Protein AF-A0AAD8RLU0-F1 (afdb_monomer)

Structure (mmCIF, N/CA/C/O backbone):
data_AF-A0AAD8RLU0-F1
#
_entry.id   AF-A0AAD8RLU0-F1
#
loop_
_atom_site.group_PDB
_atom_site.id
_atom_site.type_symbo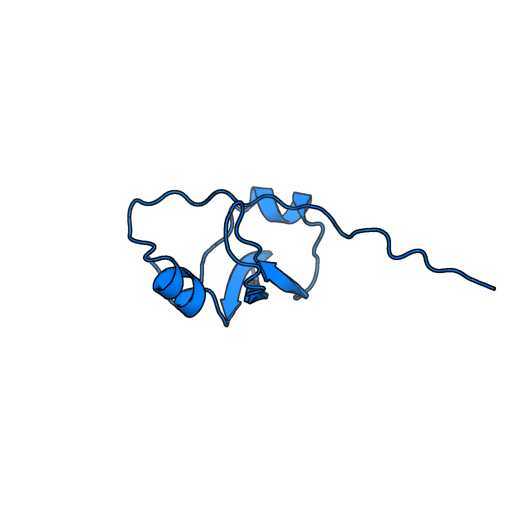l
_atom_site.label_atom_id
_atom_site.label_alt_id
_atom_site.label_comp_id
_atom_site.label_asym_id
_atom_site.label_entity_id
_atom_site.label_seq_id
_atom_site.pdbx_PDB_ins_code
_atom_site.Cartn_x
_atom_site.Cartn_y
_atom_site.Cartn_z
_atom_site.occupancy
_atom_site.B_iso_or_equiv
_atom_site.auth_seq_id
_atom_site.auth_comp_id
_atom_site.auth_asym_id
_atom_site.auth_atom_id
_atom_site.pdbx_PDB_model_num
ATOM 1 N N . MET A 1 1 ? -6.359 4.398 -12.096 1.00 68.31 1 MET A N 1
ATOM 2 C CA . MET A 1 1 ? -5.535 4.004 -10.932 1.00 68.31 1 MET A CA 1
ATOM 3 C C . MET A 1 1 ? -5.221 5.268 -10.158 1.00 68.31 1 MET A C 1
ATOM 5 O O . MET A 1 1 ? -4.823 6.238 -10.789 1.00 68.31 1 MET A O 1
ATOM 9 N N . ASN A 1 2 ? -5.481 5.299 -8.851 1.00 77.38 2 ASN A N 1
ATOM 10 C CA . ASN A 1 2 ? -5.060 6.426 -8.024 1.00 77.38 2 ASN A CA 1
ATOM 11 C C . ASN A 1 2 ? -3.556 6.267 -7.754 1.00 77.38 2 ASN A C 1
ATOM 13 O O . ASN A 1 2 ? -3.127 5.225 -7.261 1.00 77.38 2 ASN A O 1
ATOM 17 N N . TRP A 1 3 ? -2.762 7.255 -8.160 1.00 81.94 3 TRP A N 1
ATOM 18 C CA . TRP A 1 3 ? -1.308 7.226 -8.008 1.00 81.94 3 TRP A CA 1
ATOM 19 C C . TRP A 1 3 ? -0.833 7.922 -6.737 1.00 81.94 3 TRP A C 1
ATOM 21 O O . TRP A 1 3 ? 0.355 7.862 -6.454 1.00 81.94 3 TRP A O 1
ATOM 31 N N . ASP A 1 4 ? -1.705 8.616 -6.007 1.00 85.62 4 ASP A N 1
ATOM 32 C CA . ASP A 1 4 ? -1.383 9.216 -4.707 1.00 85.62 4 ASP A CA 1
ATOM 33 C C . ASP A 1 4 ? -1.354 8.162 -3.605 1.00 85.62 4 ASP A C 1
ATOM 35 O O . ASP A 1 4 ? -0.457 8.168 -2.772 1.00 85.62 4 ASP A O 1
ATOM 39 N N . ARG A 1 5 ? -2.305 7.223 -3.646 1.00 88.12 5 ARG A N 1
ATOM 40 C CA . ARG A 1 5 ? -2.484 6.191 -2.621 1.00 88.12 5 ARG A CA 1
ATOM 41 C C . ARG A 1 5 ? -3.012 4.886 -3.201 1.00 88.12 5 ARG A C 1
ATOM 43 O O . ARG A 1 5 ? -3.834 4.901 -4.121 1.00 88.12 5 ARG A O 1
ATOM 50 N N . LEU A 1 6 ? -2.599 3.761 -2.623 1.00 89.56 6 LEU A N 1
ATOM 51 C CA . LEU A 1 6 ? -3.134 2.439 -2.944 1.00 89.56 6 LEU A CA 1
ATOM 52 C C . LEU A 1 6 ? -4.116 1.996 -1.871 1.00 89.56 6 LEU A C 1
ATOM 54 O O . LEU A 1 6 ? -3.735 1.791 -0.722 1.00 89.56 6 LEU A O 1
ATOM 58 N N . ARG A 1 7 ? -5.369 1.775 -2.267 1.00 88.12 7 ARG A N 1
ATOM 59 C CA . ARG A 1 7 ? -6.367 1.139 -1.406 1.00 88.12 7 ARG A CA 1
ATOM 60 C C . ARG A 1 7 ? -5.981 -0.321 -1.173 1.00 88.12 7 ARG A C 1
ATOM 62 O O . ARG A 1 7 ? -5.865 -1.081 -2.134 1.00 88.12 7 ARG A O 1
ATOM 69 N N . LEU A 1 8 ? -5.822 -0.718 0.085 1.00 86.44 8 LEU A N 1
ATOM 70 C CA . LEU A 1 8 ? -5.607 -2.119 0.442 1.00 86.44 8 LEU A CA 1
ATOM 71 C C . LEU A 1 8 ? -6.949 -2.869 0.511 1.00 86.44 8 LEU A C 1
ATOM 73 O O . LEU A 1 8 ? -7.976 -2.267 0.832 1.00 86.44 8 LEU A O 1
ATOM 77 N N . PRO A 1 9 ? -6.994 -4.179 0.218 1.00 84.38 9 PRO A N 1
ATOM 78 C CA . PRO A 1 9 ? -8.222 -4.954 0.369 1.00 84.38 9 PRO A CA 1
ATOM 79 C C . PRO A 1 9 ? -8.771 -4.862 1.800 1.00 84.38 9 PRO A C 1
ATOM 81 O O . PRO A 1 9 ? -8.018 -5.004 2.758 1.00 84.38 9 PRO A O 1
ATOM 84 N N . GLN A 1 10 ? -10.086 -4.701 1.965 1.00 77.38 10 GLN A N 1
ATOM 85 C CA . GLN A 1 10 ? -10.715 -4.551 3.290 1.00 77.38 10 GLN A CA 1
ATOM 86 C C . GLN A 1 10 ? -10.440 -5.746 4.224 1.00 77.38 10 GLN A C 1
ATOM 88 O O . GLN A 1 10 ? -10.278 -5.585 5.429 1.00 77.38 10 GLN A O 1
ATOM 93 N N . ARG A 1 11 ? -10.299 -6.953 3.656 1.00 77.31 11 ARG A N 1
ATOM 94 C CA . ARG A 1 11 ? -9.932 -8.175 4.397 1.00 77.31 11 ARG A CA 1
ATOM 95 C C . ARG A 1 11 ? -8.502 -8.156 4.948 1.00 77.31 11 ARG A C 1
ATOM 97 O O . ARG A 1 11 ? -8.169 -9.013 5.756 1.00 77.31 11 ARG A O 1
ATOM 104 N N . PHE A 1 12 ? -7.668 -7.207 4.526 1.00 73.88 12 PHE A N 1
ATOM 105 C CA . PHE A 1 12 ? -6.298 -7.063 5.008 1.00 73.88 12 PHE A CA 1
ATOM 106 C C . PHE A 1 12 ? -6.248 -6.414 6.399 1.00 73.88 12 PHE A C 1
ATOM 108 O O . PHE A 1 12 ? -5.462 -6.846 7.232 1.00 73.88 12 PHE A O 1
ATOM 115 N N . ALA A 1 13 ? -7.139 -5.464 6.704 1.00 70.69 13 ALA A N 1
ATOM 116 C CA . ALA A 1 13 ? -7.189 -4.778 8.001 1.00 70.69 13 ALA A CA 1
ATOM 117 C C . ALA A 1 13 ? -7.216 -5.702 9.235 1.00 70.69 13 ALA A C 1
ATOM 119 O O . ALA A 1 13 ? -6.363 -5.533 10.112 1.00 70.69 13 ALA A O 1
ATOM 120 N N . PRO A 1 14 ? 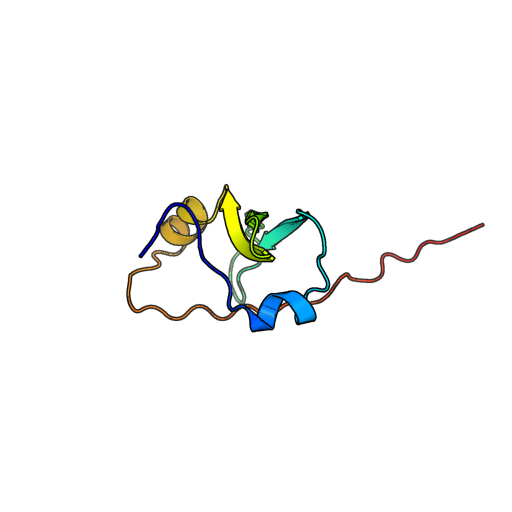-8.094 -6.722 9.311 1.00 69.44 14 PRO A N 1
ATOM 121 C CA . PRO A 1 14 ? -8.090 -7.642 10.447 1.00 69.44 14 PRO A CA 1
ATOM 122 C C . PRO A 1 14 ? -6.824 -8.513 10.526 1.00 69.44 14 PRO A C 1
ATOM 124 O O . PRO A 1 14 ? -6.471 -8.947 11.616 1.00 69.44 14 PRO A O 1
ATOM 127 N N . ILE A 1 15 ? -6.121 -8.749 9.409 1.00 70.00 15 ILE A N 1
ATOM 128 C CA . ILE A 1 15 ? -4.885 -9.556 9.373 1.00 70.00 15 ILE A CA 1
ATOM 129 C C . ILE A 1 15 ? -3.714 -8.784 9.988 1.00 70.00 15 ILE A C 1
ATOM 131 O O . ILE A 1 15 ? -2.899 -9.360 10.705 1.00 70.00 15 ILE A O 1
ATOM 135 N N . VAL A 1 16 ? -3.633 -7.479 9.721 1.00 67.31 16 VAL A N 1
ATOM 136 C CA . VAL A 1 16 ? -2.552 -6.629 10.242 1.00 67.31 16 VAL A CA 1
ATOM 137 C C . VAL A 1 16 ? -2.825 -6.212 11.701 1.00 67.31 16 VAL A C 1
ATOM 139 O O . VAL A 1 16 ? -1.900 -5.818 12.404 1.00 67.31 16 VAL A O 1
ATOM 142 N N . ASN A 1 17 ? -4.072 -6.338 12.191 1.00 67.94 17 ASN A N 1
ATOM 143 C CA . ASN A 1 17 ? -4.513 -5.924 13.536 1.00 67.94 17 ASN A CA 1
ATOM 144 C C . ASN A 1 17 ? -4.056 -4.497 13.902 1.00 67.94 17 ASN A C 1
ATOM 146 O O . ASN A 1 17 ? -3.623 -4.209 15.021 1.00 67.94 17 ASN A O 1
ATOM 150 N N . VAL A 1 18 ? -4.115 -3.598 12.923 1.00 65.19 18 VAL A N 1
ATOM 151 C CA . VAL A 1 18 ? -3.746 -2.194 13.088 1.00 65.19 18 VAL A CA 1
ATOM 152 C C . VAL A 1 18 ? -5.028 -1.402 13.307 1.00 65.19 18 VAL A C 1
ATOM 154 O O . VAL A 1 18 ? -5.920 -1.429 12.466 1.00 65.19 18 VAL A O 1
ATOM 157 N N . LYS A 1 19 ? -5.126 -0.735 14.461 1.00 60.81 19 LYS A N 1
ATOM 158 C CA . LYS A 1 19 ? -6.272 0.107 14.847 1.00 60.81 19 LYS A CA 1
ATOM 159 C C . LYS A 1 19 ? -5.988 1.612 14.729 1.00 60.81 19 LYS A C 1
ATOM 161 O O . LYS A 1 19 ? -6.886 2.408 14.958 1.00 60.81 19 LYS A O 1
ATOM 166 N N . GLU A 1 20 ? -4.754 1.984 14.394 1.00 64.12 20 GLU A N 1
ATOM 167 C CA . GLU A 1 20 ? -4.252 3.364 14.331 1.00 64.12 20 GLU A CA 1
ATOM 168 C C . GLU A 1 20 ? -3.214 3.482 13.204 1.00 64.12 20 GLU A C 1
ATOM 170 O O . GLU A 1 20 ? -2.584 2.471 12.885 1.00 64.12 20 GLU A O 1
ATOM 175 N N . PRO A 1 21 ? -2.991 4.669 12.612 1.00 64.25 21 PRO A N 1
ATOM 176 C CA . PRO A 1 21 ? -1.924 4.881 11.636 1.00 64.25 21 PRO A CA 1
ATOM 177 C C . PRO A 1 21 ? -0.573 4.349 12.127 1.00 64.25 21 PRO A C 1
ATOM 179 O O . PRO A 1 21 ? -0.208 4.529 13.290 1.00 64.25 21 PRO A O 1
ATOM 182 N N . ARG A 1 22 ? 0.169 3.669 11.251 1.00 69.00 22 ARG A N 1
ATOM 183 C CA . ARG A 1 22 ? 1.506 3.150 11.566 1.00 69.00 22 ARG A CA 1
ATOM 184 C C . ARG A 1 22 ? 2.431 3.285 10.374 1.00 69.00 22 ARG A C 1
ATOM 186 O O . ARG A 1 22 ? 2.027 3.045 9.234 1.00 69.00 22 ARG A O 1
ATOM 193 N N . ASP A 1 23 ? 3.691 3.551 10.683 1.00 69.44 23 ASP A N 1
ATOM 194 C CA . ASP A 1 23 ? 4.775 3.397 9.728 1.00 69.44 23 ASP A CA 1
ATOM 195 C C . ASP A 1 23 ? 4.921 1.915 9.382 1.00 69.44 23 ASP A C 1
ATOM 197 O O . ASP A 1 23 ? 5.070 1.051 10.255 1.00 69.44 23 ASP A O 1
ATOM 201 N N . VAL A 1 24 ? 4.875 1.611 8.092 1.00 73.75 24 VAL A N 1
ATOM 202 C CA . VAL A 1 24 ? 5.204 0.293 7.563 1.00 73.75 24 VAL A CA 1
ATOM 203 C C . VAL A 1 24 ? 6.381 0.410 6.622 1.00 73.75 24 VAL A C 1
ATOM 205 O O . VAL A 1 24 ? 6.658 1.450 6.035 1.00 73.75 24 VAL A O 1
ATOM 208 N N . VAL A 1 25 ? 7.092 -0.693 6.455 1.00 75.25 25 VAL A N 1
ATOM 209 C CA . VAL A 1 25 ? 8.195 -0.750 5.507 1.00 75.25 25 VAL A CA 1
ATOM 210 C C . VAL A 1 25 ? 7.856 -1.787 4.460 1.00 75.25 25 VAL A C 1
ATOM 212 O O . VAL A 1 25 ? 7.706 -2.970 4.774 1.00 75.25 25 VAL A O 1
ATOM 215 N N . LEU A 1 26 ? 7.744 -1.354 3.205 1.00 78.75 26 LEU A N 1
ATOM 216 C CA . LEU A 1 26 ? 7.629 -2.288 2.096 1.00 78.75 26 LEU A CA 1
ATOM 217 C C . LEU A 1 26 ? 9.000 -2.893 1.807 1.00 78.75 26 LEU A C 1
ATOM 219 O O . LEU A 1 26 ? 10.008 -2.194 1.670 1.00 78.75 26 LEU A O 1
ATOM 223 N N . ARG A 1 27 ? 9.012 -4.221 1.695 1.00 74.69 27 ARG A 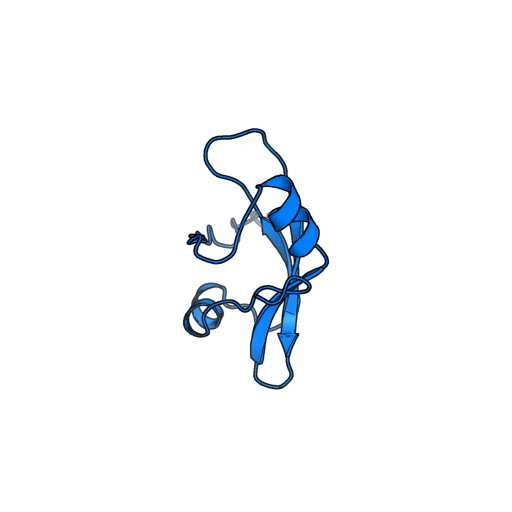N 1
ATOM 224 C CA . ARG A 1 27 ? 10.178 -5.014 1.313 1.00 74.69 27 ARG A CA 1
ATOM 225 C C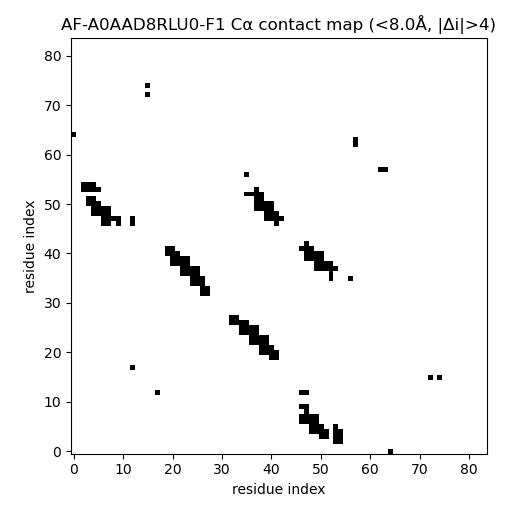 . ARG A 1 27 ? 9.882 -5.705 -0.005 1.00 74.69 27 ARG A C 1
ATOM 227 O O . ARG A 1 27 ? 8.855 -6.366 -0.145 1.00 74.69 27 ARG A O 1
ATOM 234 N N . VAL A 1 28 ? 10.794 -5.571 -0.959 1.00 77.62 28 VAL A N 1
ATOM 235 C CA . VAL A 1 28 ? 10.685 -6.245 -2.254 1.00 77.62 28 VAL A CA 1
ATOM 236 C C . VAL A 1 28 ? 11.364 -7.604 -2.159 1.00 77.62 28 VAL A C 1
ATOM 238 O O . VAL A 1 28 ? 12.522 -7.710 -1.759 1.00 77.62 28 VAL A O 1
ATOM 241 N N . SER A 1 29 ? 10.633 -8.660 -2.500 1.00 69.62 29 SER A N 1
ATOM 242 C CA . SER A 1 29 ? 11.165 -10.021 -2.531 1.00 69.62 29 SER A CA 1
ATOM 243 C C . SER A 1 29 ? 12.139 -10.185 -3.707 1.00 69.62 29 SER A C 1
ATOM 245 O O . SER A 1 29 ? 11.815 -9.797 -4.825 1.00 69.62 29 SER A O 1
ATOM 247 N N . GLY A 1 30 ? 13.313 -10.783 -3.477 1.00 64.25 30 GLY A N 1
ATOM 248 C CA . GLY A 1 30 ? 14.221 -11.210 -4.556 1.00 64.25 30 GLY A CA 1
ATOM 249 C C . GLY A 1 30 ? 15.085 -10.124 -5.218 1.00 64.25 30 GLY A C 1
ATOM 250 O O . GLY A 1 30 ? 15.647 -10.382 -6.277 1.00 64.25 30 GLY A O 1
ATOM 251 N N . GLY A 1 31 ? 15.224 -8.934 -4.626 1.00 59.72 31 GLY A N 1
ATOM 252 C CA . GLY A 1 31 ? 16.068 -7.850 -5.151 1.00 59.72 31 GLY A CA 1
ATOM 253 C C . GLY A 1 31 ? 16.696 -6.993 -4.050 1.00 59.72 31 GLY A C 1
ATOM 254 O O . GLY A 1 31 ? 16.474 -7.256 -2.869 1.00 59.72 31 GLY A O 1
ATOM 255 N N . ALA A 1 32 ? 17.501 -5.994 -4.447 1.00 54.47 32 ALA A N 1
ATOM 256 C CA . ALA A 1 32 ? 18.259 -5.116 -3.548 1.00 54.47 32 ALA A CA 1
ATOM 257 C C . ALA A 1 32 ? 17.418 -4.645 -2.352 1.00 54.47 32 ALA A C 1
ATOM 259 O O . ALA A 1 32 ? 16.241 -4.322 -2.509 1.00 54.47 32 ALA A O 1
ATOM 260 N N . ILE A 1 33 ? 18.053 -4.612 -1.176 1.00 56.50 33 ILE A N 1
ATOM 261 C CA . ILE A 1 33 ? 17.490 -4.301 0.147 1.00 56.50 33 ILE A CA 1
ATOM 262 C C . ILE A 1 33 ? 17.066 -2.819 0.199 1.00 56.50 33 ILE A C 1
ATOM 264 O O . ILE A 1 33 ? 17.627 -2.003 0.921 1.00 56.50 33 ILE A O 1
ATOM 268 N N . GLY A 1 34 ? 16.109 -2.428 -0.635 1.00 63.00 34 GLY A N 1
ATOM 269 C CA . GLY A 1 34 ? 15.459 -1.133 -0.586 1.00 63.00 34 GLY A CA 1
ATOM 270 C C . GLY A 1 34 ? 14.340 -1.225 0.432 1.00 63.00 34 GLY A C 1
ATOM 271 O O . GLY A 1 34 ? 13.311 -1.841 0.161 1.00 63.00 34 GLY A O 1
ATOM 272 N N . LEU A 1 35 ? 14.556 -0.654 1.612 1.00 68.69 35 LEU A N 1
ATOM 273 C CA . LEU A 1 35 ? 13.473 -0.383 2.545 1.00 68.69 35 LEU A CA 1
ATOM 274 C C . LEU A 1 35 ? 12.740 0.855 2.031 1.00 68.69 35 LEU A C 1
ATOM 276 O O . LEU A 1 35 ? 13.336 1.926 1.905 1.00 68.69 35 LEU A O 1
ATOM 280 N N . TRP A 1 36 ? 11.462 0.696 1.706 1.00 75.62 36 TRP A N 1
ATOM 281 C CA . TRP A 1 36 ? 10.599 1.808 1.325 1.00 75.62 36 TRP A CA 1
ATOM 282 C C . TRP A 1 36 ? 9.715 2.124 2.529 1.00 75.62 36 TRP A C 1
ATOM 284 O O . TRP A 1 36 ? 8.783 1.358 2.790 1.00 75.62 36 TRP A O 1
ATOM 294 N N . PRO A 1 37 ? 10.055 3.156 3.325 1.00 68.00 37 PRO A N 1
ATOM 295 C CA . PRO A 1 37 ? 9.190 3.596 4.406 1.00 68.00 37 PRO A CA 1
ATOM 296 C C . PRO A 1 37 ? 7.910 4.153 3.791 1.00 68.00 37 PRO A C 1
ATOM 298 O O . PRO A 1 37 ? 7.961 4.998 2.897 1.00 68.00 37 PRO A O 1
ATOM 301 N N . GLU A 1 38 ? 6.787 3.639 4.259 1.00 72.50 38 GLU A N 1
ATOM 302 C CA . GLU A 1 38 ? 5.453 3.982 3.800 1.00 72.50 38 GLU A CA 1
ATOM 303 C C . GLU A 1 38 ? 4.563 4.222 5.011 1.00 72.50 38 GLU A C 1
ATOM 305 O O . GLU A 1 38 ? 4.668 3.551 6.038 1.00 72.50 38 GLU A O 1
ATOM 310 N N . GLU A 1 39 ? 3.637 5.155 4.870 1.00 69.69 39 GLU A N 1
ATOM 311 C CA . GLU A 1 39 ? 2.630 5.407 5.888 1.00 69.69 39 GLU A CA 1
ATOM 312 C C . GLU A 1 39 ? 1.356 4.625 5.550 1.00 69.69 39 GLU A C 1
ATOM 314 O O . GLU A 1 39 ? 0.798 4.767 4.452 1.00 69.69 39 GLU A O 1
ATOM 319 N N . VAL A 1 40 ? 0.882 3.801 6.490 1.00 73.69 40 VAL A N 1
ATOM 320 C CA . VAL A 1 40 ? -0.470 3.237 6.411 1.00 73.69 40 VAL A CA 1
ATOM 321 C C . VAL A 1 40 ? -1.428 4.190 7.091 1.00 73.69 40 VAL A C 1
ATOM 323 O O . VAL A 1 40 ? -1.373 4.371 8.308 1.00 73.69 40 VAL A O 1
ATOM 326 N N . LEU A 1 41 ? -2.346 4.735 6.300 1.00 77.50 41 LEU A N 1
ATOM 327 C CA . LEU A 1 41 ? -3.440 5.557 6.796 1.00 77.50 41 LEU A CA 1
ATOM 328 C C . LEU A 1 41 ? -4.772 4.826 6.692 1.00 77.50 41 LEU A C 1
ATOM 330 O O . LEU A 1 41 ? -4.973 3.968 5.828 1.00 77.50 41 LEU A O 1
ATOM 334 N N . PHE A 1 42 ? -5.682 5.227 7.567 1.00 76.75 42 PHE A N 1
ATOM 335 C CA . PHE A 1 42 ? -7.088 4.857 7.546 1.00 76.75 42 PHE A CA 1
ATOM 336 C C . PHE A 1 42 ? -7.890 6.104 7.183 1.00 76.75 42 PHE A C 1
ATOM 338 O O . PHE A 1 42 ? -7.521 7.203 7.597 1.00 76.75 42 PHE A O 1
ATOM 345 N N . ASP A 1 43 ? -8.949 5.949 6.395 1.00 79.44 43 ASP A N 1
ATOM 346 C CA . ASP A 1 43 ? -9.981 6.983 6.314 1.00 79.44 43 ASP A CA 1
ATOM 347 C C . ASP A 1 43 ? -11.018 6.816 7.436 1.00 79.44 43 ASP A C 1
ATOM 349 O O . ASP A 1 43 ? -10.940 5.888 8.249 1.00 79.44 43 ASP A O 1
ATOM 353 N N . ASP A 1 44 ? -11.999 7.716 7.462 1.00 76.62 44 ASP A N 1
ATOM 354 C CA . ASP A 1 44 ? -13.062 7.745 8.472 1.00 76.62 44 ASP A CA 1
ATOM 355 C C . ASP A 1 44 ? -13.957 6.487 8.444 1.00 76.62 44 ASP A C 1
ATOM 357 O O . ASP A 1 44 ? -14.653 6.193 9.415 1.00 76.62 44 ASP A O 1
ATOM 361 N N . GLU A 1 45 ? -13.917 5.707 7.357 1.00 80.25 45 GLU A N 1
ATOM 362 C CA . GLU A 1 45 ? -14.648 4.445 7.184 1.00 80.25 45 GLU A CA 1
ATOM 363 C C . GLU A 1 45 ? -13.805 3.219 7.593 1.00 80.25 45 GLU A C 1
ATOM 365 O O . GLU A 1 45 ? -14.256 2.073 7.497 1.00 80.25 45 GLU A O 1
ATOM 370 N N . GLY A 1 46 ? -12.567 3.435 8.052 1.00 76.06 46 GLY A N 1
ATOM 371 C CA . GLY A 1 46 ? -11.627 2.378 8.419 1.00 76.06 46 GLY A CA 1
ATOM 372 C C . GLY A 1 46 ? -10.984 1.682 7.216 1.00 76.06 46 GLY A C 1
ATOM 373 O O . GLY A 1 46 ? -10.399 0.603 7.361 1.00 76.06 46 GLY A O 1
ATOM 374 N N . GLN A 1 47 ? -11.069 2.263 6.017 1.00 85.38 47 GLN A N 1
ATOM 375 C CA . GLN A 1 47 ? -10.412 1.735 4.832 1.00 85.38 47 GLN A CA 1
ATOM 376 C C . GLN A 1 47 ? -8.917 2.070 4.862 1.00 85.38 47 GLN A C 1
ATOM 378 O O . GLN A 1 47 ? -8.507 3.222 4.959 1.00 85.38 47 GLN A O 1
ATOM 383 N N . MET A 1 48 ? -8.087 1.036 4.723 1.00 85.62 48 MET A N 1
ATOM 384 C CA . MET A 1 48 ? -6.631 1.169 4.715 1.00 85.62 48 MET A CA 1
ATOM 385 C C . MET A 1 48 ? -6.079 1.612 3.364 1.00 85.62 48 MET A C 1
ATOM 387 O O . MET A 1 48 ? -6.488 1.100 2.311 1.00 85.62 48 MET A O 1
ATOM 391 N N . PHE A 1 49 ? -5.058 2.462 3.413 1.00 87.00 49 PHE A N 1
ATOM 392 C CA . PHE A 1 49 ? -4.296 2.907 2.257 1.00 87.00 49 PHE A CA 1
ATOM 393 C C . PHE A 1 49 ? -2.793 2.862 2.529 1.00 87.00 49 PHE A C 1
ATOM 395 O O . PHE A 1 49 ? -2.347 3.283 3.592 1.00 87.00 49 PHE A O 1
ATOM 402 N N . LEU A 1 50 ? -2.013 2.426 1.535 1.00 86.56 50 LEU A N 1
AT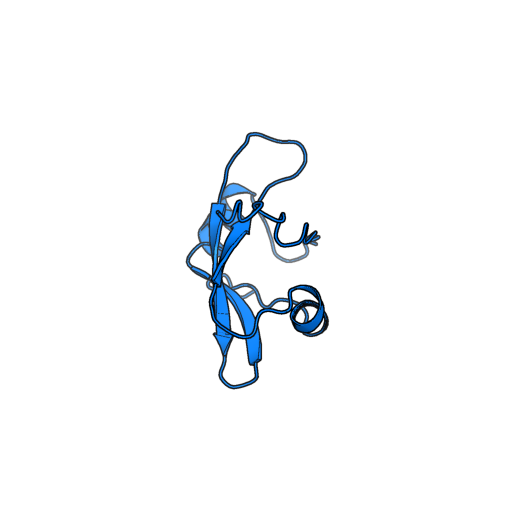OM 403 C CA . LEU A 1 50 ? -0.614 2.845 1.432 1.00 86.56 50 LEU A CA 1
ATOM 404 C C . LEU A 1 50 ? -0.627 4.256 0.865 1.00 86.56 50 LEU A C 1
ATOM 406 O O . LEU A 1 50 ? -1.101 4.452 -0.260 1.00 86.56 50 LEU A O 1
ATOM 410 N N . ASN A 1 51 ? -0.192 5.224 1.662 1.00 83.94 51 ASN A N 1
ATOM 411 C CA . ASN A 1 51 ? -0.291 6.627 1.306 1.00 83.94 51 ASN A CA 1
ATOM 412 C C . ASN A 1 51 ? 1.075 7.194 0.905 1.00 83.94 51 ASN A C 1
ATOM 414 O O . ASN A 1 51 ? 1.595 6.849 -0.158 1.00 83.94 51 ASN A O 1
ATOM 418 N N . ASN A 1 52 ? 1.641 8.070 1.737 1.00 73.81 52 ASN A N 1
ATOM 419 C CA . ASN A 1 52 ? 2.868 8.801 1.463 1.00 73.81 52 ASN A CA 1
ATOM 420 C C . ASN A 1 52 ? 4.029 7.846 1.144 1.00 73.81 52 ASN A C 1
ATOM 422 O O . ASN A 1 52 ? 4.617 7.255 2.042 1.00 73.81 52 ASN A O 1
ATOM 426 N N . GLY A 1 53 ? 4.355 7.749 -0.150 1.00 78.06 53 GLY A N 1
ATOM 427 C CA . GLY A 1 53 ? 5.428 6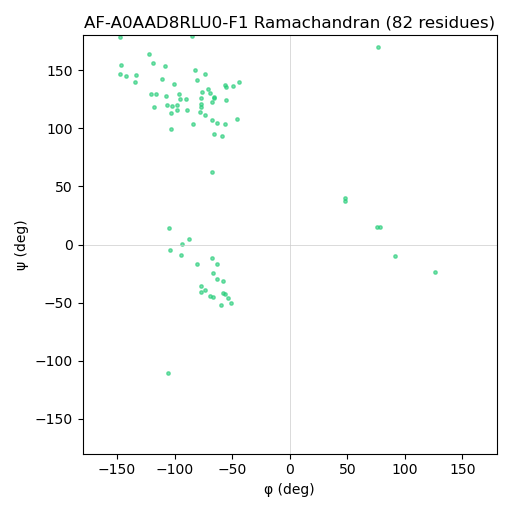.907 -0.688 1.00 78.06 53 GLY A CA 1
ATOM 428 C C . GLY A 1 53 ? 4.972 5.951 -1.801 1.00 78.06 53 GLY A C 1
ATOM 429 O O . GLY A 1 53 ? 5.756 5.690 -2.722 1.00 78.06 53 GLY A O 1
ATOM 430 N N . TRP A 1 54 ? 3.677 5.598 -1.862 1.00 86.56 54 TRP A N 1
ATOM 431 C CA . TRP A 1 54 ? 3.128 4.663 -2.854 1.00 86.56 54 TRP A CA 1
ATOM 432 C C . TRP A 1 54 ? 3.464 5.072 -4.291 1.00 86.56 54 TRP A C 1
ATOM 434 O O . TRP A 1 54 ? 3.937 4.265 -5.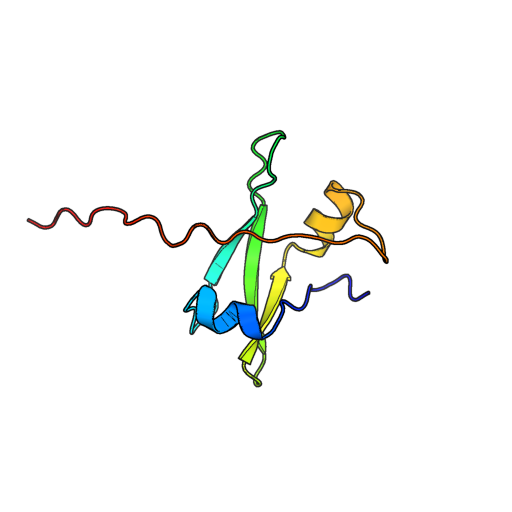094 1.00 86.56 54 TRP A O 1
ATOM 444 N N . ARG A 1 55 ? 3.291 6.357 -4.620 1.00 87.31 55 ARG A N 1
ATOM 445 C CA . ARG A 1 55 ? 3.651 6.901 -5.938 1.00 87.31 55 ARG A CA 1
ATOM 446 C C . ARG A 1 55 ? 5.118 6.660 -6.288 1.00 87.31 55 ARG A C 1
ATOM 448 O O . ARG A 1 55 ? 5.452 6.353 -7.434 1.00 87.31 55 ARG A O 1
ATOM 455 N N . ARG A 1 56 ? 6.006 6.863 -5.310 1.00 85.44 56 ARG A N 1
ATOM 456 C CA . ARG A 1 56 ? 7.458 6.733 -5.465 1.00 85.44 56 ARG A CA 1
ATOM 457 C C . ARG A 1 56 ? 7.826 5.270 -5.672 1.00 85.44 56 ARG A C 1
ATOM 459 O O . ARG A 1 56 ? 8.585 4.981 -6.594 1.00 85.44 56 ARG A O 1
ATOM 466 N N . PHE A 1 57 ? 7.238 4.380 -4.876 1.00 85.19 57 PHE A N 1
ATOM 467 C CA . PHE A 1 57 ? 7.377 2.934 -5.002 1.00 85.19 57 PHE A CA 1
ATOM 468 C C . PHE A 1 57 ? 6.898 2.438 -6.375 1.00 85.19 57 PHE A C 1
ATOM 470 O O . PHE A 1 57 ? 7.653 1.799 -7.107 1.00 85.19 57 PHE A O 1
ATOM 477 N N . ALA A 1 58 ? 5.681 2.809 -6.786 1.00 87.56 58 ALA A N 1
ATOM 478 C CA . ALA A 1 58 ? 5.110 2.411 -8.071 1.00 87.56 58 ALA A CA 1
ATOM 479 C C . ALA A 1 58 ? 5.982 2.849 -9.255 1.00 87.56 58 ALA A C 1
ATOM 481 O O . ALA A 1 58 ? 6.214 2.066 -10.177 1.00 87.56 58 ALA A O 1
ATOM 482 N N . ARG A 1 59 ? 6.525 4.072 -9.206 1.00 87.75 59 ARG A N 1
ATOM 483 C CA . ARG A 1 59 ? 7.453 4.577 -10.224 1.00 87.75 59 ARG A CA 1
ATOM 484 C C . ARG A 1 59 ? 8.783 3.820 -10.221 1.00 87.75 59 ARG A C 1
ATOM 486 O O . ARG A 1 59 ? 9.257 3.457 -11.292 1.00 87.75 59 ARG A O 1
ATOM 493 N N . ALA A 1 60 ? 9.368 3.573 -9.049 1.00 86.50 60 ALA A N 1
ATOM 494 C CA . ALA A 1 60 ? 10.646 2.869 -8.916 1.00 86.50 60 ALA A CA 1
ATOM 495 C C . ALA A 1 60 ? 10.586 1.420 -9.424 1.00 86.50 60 ALA A C 1
ATOM 497 O O . ALA A 1 60 ? 11.578 0.906 -9.931 1.00 86.50 60 ALA A O 1
ATOM 498 N N . HIS A 1 61 ? 9.411 0.792 -9.339 1.00 85.25 61 HIS A N 1
ATOM 499 C CA . HIS A 1 61 ? 9.175 -0.580 -9.790 1.00 85.25 61 HIS A CA 1
ATOM 500 C C . HIS A 1 61 ? 8.385 -0.674 -11.104 1.00 85.25 61 HIS A C 1
ATOM 502 O O . HIS A 1 61 ? 7.902 -1.750 -11.451 1.00 85.25 61 HIS A O 1
ATOM 508 N N . ALA A 1 62 ? 8.245 0.438 -11.839 1.00 89.44 62 ALA A N 1
ATOM 509 C CA . ALA A 1 62 ? 7.538 0.513 -13.121 1.00 89.44 62 ALA A CA 1
ATOM 510 C C . ALA A 1 62 ? 6.141 -0.151 -13.106 1.00 89.44 62 ALA A C 1
ATOM 512 O O . ALA A 1 62 ? 5.718 -0.778 -14.083 1.00 89.44 62 ALA A O 1
ATOM 513 N N . ILE A 1 63 ? 5.419 -0.014 -11.991 1.00 88.81 63 ILE A N 1
ATOM 514 C CA . ILE A 1 63 ? 4.068 -0.548 -11.822 1.00 88.81 63 ILE A CA 1
ATOM 515 C C . ILE A 1 63 ? 3.110 0.231 -12.724 1.00 88.81 63 ILE A C 1
ATOM 517 O O . ILE A 1 63 ? 3.079 1.462 -12.708 1.00 88.81 63 ILE A O 1
ATOM 521 N N . LYS A 1 64 ? 2.304 -0.497 -13.499 1.00 88.31 64 LYS A N 1
ATOM 522 C CA . LYS A 1 64 ? 1.320 0.054 -14.434 1.00 88.31 64 LYS A CA 1
ATOM 523 C C . LYS A 1 64 ? -0.077 -0.461 -14.105 1.00 88.31 64 LYS A C 1
ATOM 525 O O . LYS A 1 64 ? -0.243 -1.454 -13.396 1.00 88.31 64 LYS A O 1
ATOM 530 N N . ALA A 1 65 ? -1.088 0.213 -14.647 1.00 87.31 65 ALA A N 1
ATOM 531 C CA . ALA A 1 65 ? -2.452 -0.296 -14.605 1.00 87.31 65 ALA A CA 1
ATOM 532 C C . ALA A 1 65 ? -2.507 -1.705 -15.224 1.00 87.31 65 ALA A C 1
ATOM 534 O O . ALA A 1 65 ? -1.900 -1.947 -16.265 1.00 87.31 65 ALA A O 1
ATOM 535 N N . GLY A 1 66 ? -3.215 -2.623 -14.565 1.00 87.69 66 GLY A N 1
ATOM 536 C CA . GLY A 1 66 ? -3.305 -4.029 -14.971 1.00 87.69 66 GLY A CA 1
ATOM 537 C C . GLY A 1 66 ? -2.258 -4.954 -14.339 1.00 87.69 66 GLY A C 1
ATOM 538 O O . GLY A 1 66 ? -2.406 -6.167 -14.437 1.00 87.69 66 GLY A O 1
ATOM 539 N N . HIS A 1 67 ? -1.237 -4.428 -13.652 1.00 89.19 67 HIS A N 1
ATOM 540 C CA . HIS A 1 67 ? -0.349 -5.264 -12.840 1.00 89.19 67 HIS A CA 1
ATOM 541 C C . HIS A 1 67 ? -1.044 -5.735 -11.556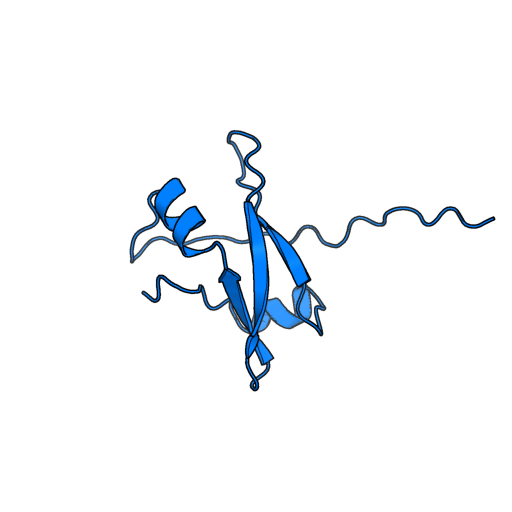 1.00 89.19 67 HIS A C 1
ATOM 543 O O . HIS A 1 67 ? -1.819 -4.996 -10.945 1.00 89.19 67 HIS A O 1
ATOM 549 N N . PHE A 1 68 ? -0.689 -6.940 -11.110 1.00 85.31 68 PHE A N 1
ATOM 550 C CA . PHE A 1 68 ? -1.058 -7.461 -9.797 1.00 85.31 68 PHE A CA 1
ATOM 551 C C . PHE A 1 68 ? 0.116 -7.316 -8.830 1.00 85.31 68 PHE A C 1
ATOM 553 O O . PHE A 1 68 ? 1.263 -7.577 -9.188 1.00 85.31 68 PHE A O 1
ATOM 560 N N . ILE A 1 69 ? -0.180 -6.905 -7.598 1.00 82.56 69 ILE A N 1
ATOM 561 C CA . ILE A 1 69 ? 0.797 -6.780 -6.514 1.00 82.56 69 ILE A CA 1
ATOM 562 C C . ILE A 1 69 ? 0.335 -7.688 -5.385 1.00 82.56 69 ILE A C 1
ATOM 564 O O . ILE A 1 69 ? -0.821 -7.624 -4.967 1.00 82.56 69 ILE A O 1
ATOM 568 N N . VAL A 1 70 ? 1.241 -8.528 -4.893 1.00 83.31 70 VAL A N 1
ATOM 569 C CA . VAL A 1 70 ? 0.973 -9.436 -3.779 1.00 83.31 70 VAL A CA 1
ATOM 570 C C . VAL A 1 70 ? 1.690 -8.903 -2.548 1.00 83.31 70 VAL A C 1
ATOM 572 O O . VAL A 1 70 ? 2.912 -8.775 -2.544 1.00 83.31 70 VAL A O 1
ATOM 575 N N . PHE A 1 71 ? 0.926 -8.598 -1.503 1.00 79.12 71 PHE A N 1
ATOM 576 C CA . PHE A 1 71 ? 1.472 -8.214 -0.207 1.00 79.12 71 PHE A CA 1
ATOM 577 C C . PHE A 1 71 ? 1.525 -9.431 0.708 1.00 79.12 71 PHE A C 1
ATOM 579 O O . PHE A 1 71 ? 0.523 -10.124 0.891 1.00 79.12 71 PHE A O 1
ATOM 586 N N . LYS A 1 72 ? 2.687 -9.656 1.321 1.00 78.88 72 LYS A N 1
ATOM 587 C CA . LYS A 1 72 ? 2.843 -10.572 2.448 1.00 78.88 72 LYS A CA 1
ATOM 588 C C . LYS A 1 72 ? 3.063 -9.742 3.706 1.00 78.88 72 LYS A C 1
ATOM 590 O O . LYS A 1 72 ? 3.931 -8.874 3.729 1.00 78.88 72 LYS A O 1
ATOM 595 N N . TYR A 1 73 ? 2.268 -10.004 4.735 1.00 75.94 73 TYR A N 1
ATOM 596 C CA . TYR A 1 73 ? 2.464 -9.420 6.054 1.00 75.94 73 TYR A CA 1
ATOM 597 C C . TYR A 1 73 ? 3.210 -10.426 6.930 1.00 75.94 73 TYR A C 1
ATOM 599 O O . TYR A 1 73 ? 2.694 -11.509 7.193 1.00 75.94 73 TYR A O 1
ATOM 607 N N . ASP A 1 74 ? 4.425 -10.080 7.354 1.00 72.88 74 ASP A N 1
ATOM 608 C CA . ASP A 1 74 ? 5.275 -10.959 8.170 1.00 72.88 74 ASP A CA 1
ATOM 609 C C . ASP A 1 74 ? 5.016 -10.824 9.688 1.00 72.88 74 ASP A C 1
ATOM 611 O O . ASP A 1 74 ? 5.693 -11.467 10.487 1.00 72.88 74 ASP A O 1
ATOM 615 N N . GLY A 1 75 ? 4.019 -10.032 10.105 1.00 69.75 75 GLY A N 1
ATOM 616 C CA . GLY A 1 75 ? 3.727 -9.793 11.520 1.00 69.75 75 GLY A CA 1
ATOM 617 C C . GLY A 1 75 ? 4.697 -8.816 12.188 1.00 69.75 75 GLY A C 1
ATOM 618 O O . GLY A 1 75 ? 5.729 -8.434 11.636 1.00 69.75 75 GLY A O 1
ATOM 619 N N . HIS A 1 76 ? 4.366 -8.400 13.411 1.00 63.41 76 HIS A N 1
ATOM 620 C CA . HIS A 1 76 ? 5.348 -7.778 14.292 1.00 63.41 76 HIS A CA 1
ATOM 621 C C . HIS A 1 76 ? 6.268 -8.894 14.795 1.00 63.41 76 HIS A C 1
ATOM 623 O O . HIS A 1 76 ? 5.834 -9.754 15.560 1.00 63.41 76 HIS A O 1
ATOM 629 N N . GLY A 1 77 ? 7.532 -8.901 14.369 1.00 51.78 77 GLY A N 1
ATOM 630 C CA . GLY A 1 77 ? 8.542 -9.696 15.057 1.00 51.78 77 GLY A CA 1
ATOM 631 C C . GLY A 1 77 ? 8.528 -9.286 16.527 1.00 51.78 77 GLY A C 1
ATOM 632 O O . GLY A 1 77 ? 8.626 -8.096 16.834 1.00 51.78 77 GLY A O 1
ATOM 633 N N . ASN A 1 78 ? 8.340 -10.247 17.427 1.00 44.56 78 ASN A N 1
ATOM 634 C CA . ASN A 1 78 ? 8.481 -10.023 18.857 1.00 44.56 78 ASN A CA 1
ATOM 635 C C . ASN A 1 78 ? 9.914 -9.539 19.110 1.00 44.56 78 ASN A C 1
ATOM 637 O O . ASN A 1 78 ? 10.831 -10.343 19.261 1.00 44.56 78 ASN A O 1
ATOM 641 N N . ALA A 1 79 ? 10.131 -8.224 19.143 1.00 48.19 79 ALA A N 1
ATOM 642 C CA . ALA A 1 79 ? 11.279 -7.679 19.834 1.00 48.19 79 ALA A CA 1
ATOM 643 C C . ALA A 1 79 ? 11.065 -8.065 21.296 1.00 48.19 79 ALA A C 1
ATOM 645 O O . ALA A 1 79 ? 10.164 -7.541 21.955 1.00 48.19 79 ALA A O 1
ATOM 646 N N . HIS A 1 80 ? 11.813 -9.071 21.750 1.00 43.16 80 HIS A N 1
ATOM 647 C CA . HIS A 1 80 ? 11.856 -9.490 23.139 1.00 43.16 80 HIS A CA 1
ATOM 648 C C . HIS A 1 80 ? 11.985 -8.238 24.011 1.00 43.16 80 HIS A C 1
ATOM 650 O O . HIS A 1 80 ? 13.040 -7.608 24.052 1.00 43.16 80 HIS A O 1
ATOM 656 N N . ARG A 1 81 ? 10.910 -7.875 24.719 1.00 44.47 81 ARG A N 1
ATOM 657 C CA . ARG A 1 81 ? 11.041 -7.067 25.925 1.00 44.47 81 ARG A CA 1
ATOM 658 C C . ARG A 1 81 ? 11.775 -7.961 26.917 1.00 44.47 81 ARG A C 1
ATOM 660 O O . ARG A 1 81 ? 11.149 -8.803 27.553 1.00 44.47 81 ARG A O 1
ATOM 667 N N . GLN A 1 82 ? 13.096 -7.839 26.995 1.00 38.19 82 GLN A N 1
ATOM 668 C CA . GLN A 1 82 ? 13.775 -8.236 28.219 1.00 38.19 82 GLN A CA 1
ATOM 669 C C . GLN A 1 82 ? 13.335 -7.233 29.283 1.00 38.19 82 GLN A C 1
ATOM 671 O O . GLN A 1 82 ? 13.659 -6.051 29.206 1.00 38.19 82 GLN A O 1
ATOM 676 N N . GLY A 1 83 ? 12.490 -7.700 30.196 1.00 49.94 83 GLY A N 1
ATOM 677 C CA . GLY A 1 83 ? 12.231 -7.042 31.462 1.00 49.94 83 GLY A CA 1
ATOM 678 C C . GLY A 1 83 ? 12.978 -7.795 32.551 1.00 49.94 83 GLY A C 1
ATOM 679 O O . GLY A 1 83 ? 12.669 -8.963 32.780 1.00 49.94 83 GLY A O 1
ATOM 680 N N . LEU A 1 84 ? 13.974 -7.132 33.138 1.00 40.31 84 LEU A N 1
ATOM 681 C CA . LEU A 1 84 ? 14.215 -6.880 34.568 1.00 40.31 84 LEU A CA 1
ATOM 682 C C . LEU A 1 84 ? 15.625 -6.306 34.723 1.00 40.31 84 LEU A C 1
ATOM 684 O O . LEU A 1 84 ? 16.575 -6.945 34.222 1.00 40.31 84 LEU A O 1
#

Sequence (84 aa):
MNWDRLRLPQRFAPIVNVKEPRDVVLRVSGGAIGLWPEEVLFDDEGQMFLNNGWRRFARAHAIKAGHFIVFKYDGHGNAHRQGL

Nearest PDB structures (foldseek):
  3vyq-assembly1_D  TM=3.358E-01  e=1.014E+00  Mus musculus
  6ogk-assembly1_A  TM=2.914E-01  e=1.227E+00  Homo sapiens
  6ogj-assembly1_B  TM=3.089E-01  e=2.464E+00  Homo sapiens
  7d8k-assembly1_A  TM=2.174E-01  e=2.037E+00  Arabidopsis thaliana

Foldseek 3Di:
DDLQKDWDPPVVCVVQVDPAKDWDWDADPPDDGDTQTWIWDADPVRTTIRGPRSNVVCVVVVPDPPDDDDDDDPYPDPPDPPDD

InterPro domains:
  IPR003340 B3 DNA binding domain [PF02362] (4-77)
  IPR003340 B3 DNA binding domain [PS50863] (1-84)
  IPR003340 B3 DNA binding domain [cd10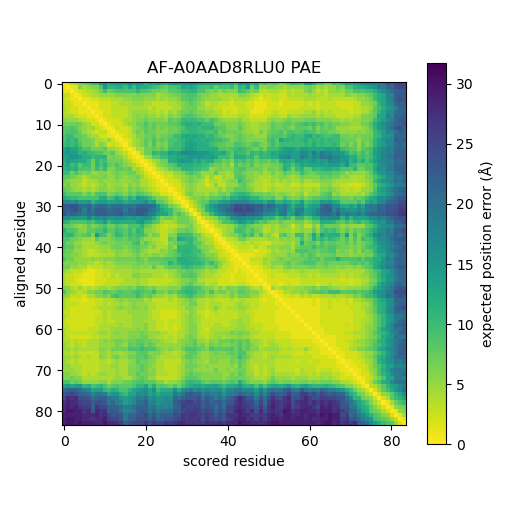017] (4-75)
  IPR015300 DNA-binding pseudobarrel domain superfamily [G3DSA:2.40.330.10] (2-82)
  IPR015300 DNA-binding pseudobarrel domain superfamily [SSF101936] (4-78)

Solvent-accessible surface area (backbone atoms only — not comparable to full-atom values): 5614 Å² total; per-residue (Å²): 133,68,61,67,39,44,78,51,62,77,79,48,50,75,74,69,68,63,92,63,75,44,84,42,66,51,74,63,84,96,56,78,93,54,74,42,70,30,36,37,42,61,51,98,84,67,52,44,25,41,27,68,44,40,43,59,52,34,60,77,67,68,63,54,91,89,66,87,82,87,88,83,83,86,70,83,74,81,74,78,79,83,83,130

pLDDT: mean 73.97, std 12.76, range [38.19, 89.56]

Mean predicted aligned error: 8.81 Å

Secondary structure (DSSP, 8-state):
--SS-EEPPGGGHHHHT--S-EEEEEE-TTS---EEEEEEEE-TT--EEE-TTHHHHHHHTT--TT------------------

Radius of gyration: 14.28 Å; Cα contacts (8 Å, |Δi|>4): 90; chains: 1; bounding box: 33×20×50 Å

Organism: Lolium multiflorum (NCBI:txid4521)